Protein AF-A0A538U6M8-F1 (afdb_monomer_lite)

Secondary structure (DSSP, 8-state):
------------------------PPPPBPPSSTTSPPB---TT-SSPPPTT--EEEEEEE-SPPSSTTSPPHHHHHHHHHHHHHHHTT--GGGEEEEEEE-GGGGGGTB-HHHHHHGGG---GGGB-TT----S-HHHHHHHHHHTTPEEEE-

Foldseek 3Di:
DDDDDDDPDPPPDDPPPPPPPPPPWADWDDFPPNQADTDTDDPPPPDADDLPAQAFAEEEQAAADPDPPHQGPSVNVLSRVVNSNVVVVRDPRSYHYHYQDDHNRVSVFFDPVQVVCVVPDHDQVRGDPVDDDDPDSVVVVVVSVVVVHHYDYD

pLDDT: mean 77.15, std 17.68, range [31.62, 98.19]

Structure (mmCIF, N/CA/C/O backbone):
data_AF-A0A538U6M8-F1
#
_entry.id   AF-A0A538U6M8-F1
#
loop_
_atom_site.group_PDB
_atom_site.id
_atom_site.type_symbol
_atom_site.label_atom_id
_atom_site.label_alt_id
_atom_site.label_comp_id
_atom_site.label_asym_id
_atom_site.label_entity_id
_atom_site.label_seq_id
_atom_site.pdbx_PDB_ins_code
_atom_site.Cartn_x
_atom_site.Cartn_y
_atom_site.Cartn_z
_atom_site.occupancy
_atom_site.B_iso_or_equiv
_atom_site.auth_seq_id
_atom_site.auth_comp_id
_atom_site.auth_asym_id
_atom_site.auth_atom_id
_atom_site.pdbx_PDB_model_num
ATOM 1 N N . MET A 1 1 ? -62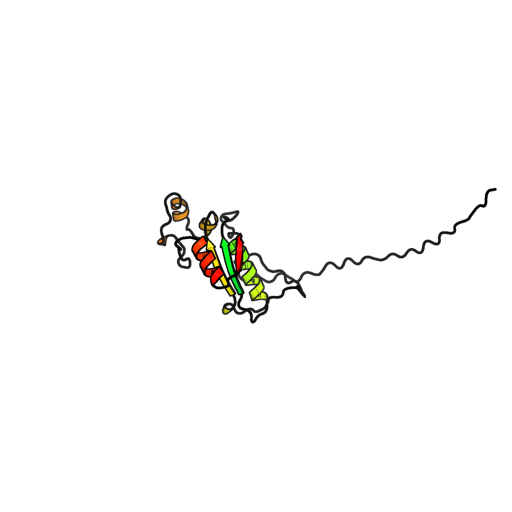.020 58.840 -7.742 1.00 41.28 1 MET A N 1
ATOM 2 C CA . MET A 1 1 ? -61.212 57.707 -7.236 1.00 41.28 1 MET A CA 1
ATOM 3 C C . MET A 1 1 ? -59.757 58.131 -7.142 1.00 41.28 1 MET A C 1
ATOM 5 O O . MET A 1 1 ? -59.204 58.515 -8.163 1.00 41.28 1 MET A O 1
ATOM 9 N N . LYS A 1 2 ? -59.181 58.089 -5.935 1.00 31.62 2 LYS A N 1
ATOM 10 C CA . LYS A 1 2 ? -57.755 57.860 -5.623 1.00 31.62 2 LYS A CA 1
ATOM 11 C C . LYS A 1 2 ? -57.625 57.881 -4.093 1.00 31.62 2 LYS A C 1
ATOM 13 O O . LYS A 1 2 ? -57.613 58.945 -3.487 1.00 31.62 2 LYS A O 1
ATOM 18 N N . LEU A 1 3 ? -57.640 56.693 -3.486 1.00 34.09 3 LEU A N 1
ATOM 19 C CA . LEU A 1 3 ? -57.280 56.483 -2.082 1.00 34.09 3 LEU A CA 1
ATOM 20 C C . LEU A 1 3 ? -55.751 56.560 -1.979 1.00 34.09 3 LEU A C 1
ATOM 22 O O . LEU A 1 3 ? -55.062 55.836 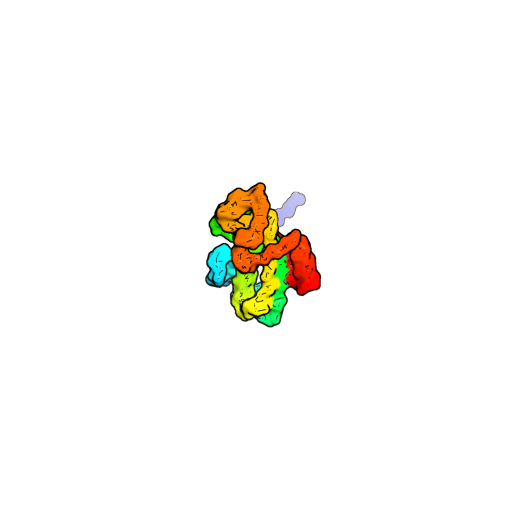-2.696 1.00 34.09 3 LEU A O 1
ATOM 26 N N . ALA A 1 4 ? -55.230 57.415 -1.102 1.00 37.59 4 ALA A N 1
ATOM 27 C CA . ALA A 1 4 ? -53.820 57.414 -0.732 1.00 37.59 4 ALA A CA 1
ATOM 28 C C . ALA A 1 4 ? -53.638 56.498 0.487 1.00 37.59 4 ALA A C 1
ATOM 30 O O . ALA A 1 4 ? -54.115 56.807 1.576 1.00 37.59 4 ALA A O 1
ATOM 31 N N . ILE A 1 5 ? -52.987 55.352 0.288 1.00 42.38 5 ILE A N 1
ATOM 32 C CA . ILE A 1 5 ? -52.570 54.455 1.369 1.00 42.38 5 ILE A CA 1
ATOM 33 C C . ILE A 1 5 ? -51.174 54.902 1.803 1.00 42.38 5 ILE A C 1
ATOM 35 O O . ILE A 1 5 ? -50.216 54.785 1.041 1.00 42.38 5 ILE A O 1
ATOM 39 N N . VAL A 1 6 ? -51.063 55.427 3.021 1.00 38.44 6 VAL A N 1
ATOM 40 C CA . VAL A 1 6 ? -49.775 55.666 3.679 1.00 38.44 6 VAL A CA 1
ATOM 41 C C . VAL A 1 6 ? -49.339 54.345 4.306 1.00 38.44 6 VAL A C 1
ATOM 43 O O . VAL A 1 6 ? -49.890 53.921 5.319 1.00 38.44 6 VAL A O 1
ATOM 46 N N . VAL A 1 7 ? -48.374 53.668 3.684 1.00 40.31 7 VAL A N 1
ATOM 47 C CA . VAL A 1 7 ? -47.717 52.499 4.278 1.00 40.31 7 VAL A CA 1
ATOM 48 C C . VAL A 1 7 ? -46.585 53.004 5.166 1.00 40.31 7 VAL A C 1
ATOM 50 O O . VAL A 1 7 ? -45.549 53.450 4.678 1.00 40.31 7 VAL A O 1
ATOM 53 N N . VAL A 1 8 ? -46.789 52.950 6.481 1.00 41.69 8 VAL A N 1
ATOM 54 C CA . VAL A 1 8 ? -45.706 53.084 7.460 1.00 41.69 8 VAL A CA 1
ATOM 55 C C . VAL A 1 8 ? -45.010 51.727 7.543 1.00 41.69 8 VAL A C 1
ATOM 57 O O . VAL A 1 8 ? -45.485 50.816 8.217 1.00 41.69 8 VAL A O 1
ATOM 60 N N . SER A 1 9 ? -43.902 51.567 6.822 1.00 39.56 9 SER A N 1
ATOM 61 C CA . SER A 1 9 ? -43.048 50.382 6.944 1.00 39.56 9 SER A CA 1
ATOM 62 C C . SER A 1 9 ? -42.140 50.531 8.163 1.00 39.56 9 SER A C 1
ATOM 64 O O . SER A 1 9 ? -41.124 51.222 8.118 1.00 39.56 9 SER A O 1
ATOM 66 N N . LEU A 1 10 ? -42.507 49.870 9.260 1.00 40.22 10 LEU A N 1
ATOM 67 C CA . LEU A 1 10 ? -41.635 49.654 10.410 1.00 40.22 10 LEU A CA 1
ATOM 68 C C . LEU A 1 10 ? -40.571 48.612 10.024 1.00 40.22 10 LEU A C 1
ATOM 70 O O . LEU A 1 10 ? -40.830 47.410 10.037 1.00 40.22 10 LEU A O 1
ATOM 74 N N . VAL A 1 11 ? -39.376 49.068 9.642 1.00 46.47 11 VAL A N 1
ATOM 75 C CA . VAL A 1 11 ? -38.222 48.187 9.406 1.00 46.47 11 VAL A CA 1
ATOM 76 C C . VAL A 1 11 ? -37.664 47.758 10.765 1.00 46.47 11 VAL A C 1
ATOM 78 O O . VAL A 1 11 ? -36.853 48.456 11.368 1.00 46.47 11 VAL A O 1
ATOM 81 N N . LEU A 1 12 ? -38.115 46.606 11.269 1.00 49.84 12 LEU A N 1
ATOM 82 C CA . LEU A 1 12 ? -37.447 45.906 12.367 1.00 49.84 12 LEU A CA 1
ATOM 83 C C . LEU A 1 12 ? -36.141 45.306 11.825 1.00 49.84 12 LEU A C 1
ATOM 85 O O . LEU A 1 12 ? -36.126 44.227 11.231 1.00 49.84 12 LEU A O 1
ATOM 89 N N . GLY A 1 13 ? -35.040 46.033 12.007 1.00 46.03 13 GLY A N 1
ATOM 90 C CA . GLY A 1 13 ? -33.694 45.539 11.737 1.00 46.03 13 GLY A CA 1
ATOM 91 C C . GLY A 1 13 ? -33.354 44.379 12.671 1.00 46.03 13 GLY A C 1
ATOM 92 O O . GLY A 1 13 ? -32.934 44.593 13.803 1.00 46.03 13 GLY A O 1
ATOM 93 N N . SER A 1 14 ? -33.528 43.147 12.199 1.00 52.41 14 SER A N 1
ATOM 94 C CA . SER A 1 14 ? -32.968 41.956 12.837 1.00 52.41 14 SER A CA 1
ATOM 95 C C . SER A 1 14 ? -31.649 41.618 12.147 1.00 52.41 14 SER A C 1
ATOM 97 O O . SER A 1 14 ? -31.599 40.915 11.142 1.00 52.41 14 SER A O 1
ATOM 99 N N . THR A 1 15 ? -30.547 42.152 12.673 1.00 49.84 15 THR A N 1
ATOM 100 C CA . THR A 1 15 ? -29.207 41.694 12.301 1.00 49.84 15 THR A CA 1
ATOM 101 C C . THR A 1 15 ? -28.974 40.326 12.937 1.00 49.84 15 THR A C 1
ATOM 103 O O . THR A 1 15 ? -28.496 40.225 14.067 1.00 49.84 15 THR A O 1
ATOM 106 N N . LEU A 1 16 ? -29.324 39.255 12.226 1.00 55.75 16 LEU A N 1
ATOM 107 C CA . LEU A 1 16 ? -28.787 37.930 12.521 1.00 55.75 16 LEU A CA 1
ATOM 108 C C . LEU A 1 16 ? -27.299 37.969 12.167 1.00 55.75 16 LEU A C 1
ATOM 110 O O . LEU A 1 16 ? -26.917 37.821 11.009 1.00 55.75 16 LEU A O 1
ATOM 114 N N . ALA A 1 17 ? -26.458 38.225 13.166 1.00 50.69 17 ALA A N 1
ATOM 115 C CA . ALA A 1 17 ? -25.027 38.015 13.047 1.00 50.69 17 ALA A CA 1
ATOM 116 C C . ALA A 1 17 ? -24.800 36.520 12.787 1.00 50.69 17 ALA A C 1
ATOM 118 O O . ALA A 1 17 ? -24.887 35.697 13.698 1.00 50.69 17 ALA A O 1
ATOM 119 N N . SER A 1 18 ? -24.558 36.154 11.528 1.00 53.81 18 SER A N 1
ATOM 120 C CA . SER A 1 18 ? -24.072 34.826 11.174 1.00 53.81 18 SER A CA 1
ATOM 121 C C . SER A 1 18 ? -22.667 34.678 11.748 1.00 53.81 18 SER A C 1
ATOM 123 O O . SER A 1 18 ? -21.685 35.102 11.141 1.00 53.81 18 SER A O 1
ATOM 125 N N . THR A 1 19 ? -22.551 34.103 12.942 1.00 51.75 19 THR A N 1
ATOM 126 C CA . THR A 1 19 ? -21.264 33.629 13.441 1.00 51.75 19 THR A CA 1
ATOM 127 C C . THR A 1 19 ? -20.887 32.406 12.616 1.00 51.75 19 THR A C 1
ATOM 129 O O . THR A 1 19 ? -21.310 31.281 12.885 1.00 51.75 19 THR A O 1
ATOM 132 N N . ALA A 1 20 ? -20.105 32.638 11.561 1.00 49.88 20 ALA A N 1
ATOM 133 C CA . ALA A 1 20 ? -19.385 31.579 10.879 1.00 49.88 20 ALA A CA 1
ATOM 134 C C . ALA A 1 20 ? -18.487 30.893 11.918 1.00 49.88 20 ALA A C 1
ATOM 136 O O . ALA A 1 20 ? -17.412 31.384 12.259 1.00 49.88 20 ALA A O 1
ATOM 137 N N . HIS A 1 21 ? -18.957 29.775 12.470 1.00 48.97 21 HIS A N 1
ATOM 138 C CA . HIS A 1 21 ? -18.125 28.881 13.254 1.00 48.97 21 HIS A CA 1
ATOM 139 C C . HIS A 1 21 ? -17.160 28.221 12.274 1.00 48.97 21 HIS A C 1
ATOM 141 O O . HIS A 1 21 ? -17.477 27.204 11.659 1.00 48.97 21 HIS A O 1
ATOM 147 N N . ALA A 1 22 ? -15.985 28.822 12.091 1.00 51.69 22 ALA A N 1
ATOM 148 C CA . ALA A 1 22 ? -14.859 28.096 11.536 1.00 51.69 22 ALA A CA 1
ATOM 149 C C . ALA A 1 22 ? -14.624 26.902 12.466 1.00 51.69 22 ALA A C 1
ATOM 151 O O . ALA A 1 22 ? -14.272 27.085 13.633 1.00 51.69 22 ALA A O 1
ATOM 152 N N . ALA A 1 23 ? -14.897 25.688 11.981 1.00 54.06 23 ALA A N 1
ATOM 153 C CA . ALA A 1 23 ? -14.561 24.477 12.710 1.00 54.06 23 ALA A CA 1
ATOM 154 C C . ALA A 1 23 ? -13.072 24.565 13.062 1.00 54.06 23 ALA A C 1
ATOM 156 O O . ALA A 1 23 ? -12.226 24.641 12.170 1.00 54.06 23 ALA A O 1
ATOM 157 N N . ALA A 1 24 ? -12.753 24.650 14.352 1.00 56.72 24 ALA A N 1
ATOM 158 C CA . ALA A 1 24 ? -11.375 24.669 14.807 1.00 56.72 24 ALA A CA 1
ATOM 159 C C . ALA A 1 24 ? -10.796 23.274 14.554 1.00 56.72 24 ALA A C 1
ATOM 161 O O . ALA A 1 24 ? -11.034 22.340 15.321 1.00 56.72 24 ALA A O 1
ATOM 162 N N . TRP A 1 25 ? -10.104 23.116 13.427 1.00 49.09 25 TRP A N 1
ATOM 163 C CA . TRP A 1 25 ? -9.441 21.869 13.069 1.00 49.09 25 TRP A CA 1
ATOM 164 C C . TRP A 1 25 ? -8.389 21.539 14.127 1.00 49.09 25 TRP A C 1
ATOM 166 O O . TRP A 1 25 ? -7.658 22.417 14.596 1.00 49.09 25 TRP A O 1
ATOM 176 N N . ALA A 1 26 ? -8.326 20.270 14.526 1.00 64.50 26 ALA A N 1
ATOM 177 C CA . ALA A 1 26 ? -7.330 19.826 15.486 1.00 64.50 26 ALA A CA 1
ATOM 178 C C . ALA A 1 26 ? -5.913 20.008 14.912 1.00 64.50 26 ALA A C 1
ATOM 180 O O . ALA A 1 26 ? -5.702 19.957 13.699 1.00 64.50 26 ALA A O 1
ATOM 181 N N . LYS A 1 27 ? -4.925 20.217 15.792 1.00 60.03 27 LYS A N 1
ATOM 182 C CA . LYS A 1 27 ? -3.521 20.336 15.373 1.00 60.03 27 LYS A CA 1
ATOM 183 C C . LYS A 1 27 ? -3.066 19.042 14.669 1.00 60.03 27 LYS A C 1
ATOM 185 O O . LYS A 1 27 ? -3.410 17.964 15.160 1.00 60.03 27 LYS A O 1
ATOM 190 N N . PRO A 1 28 ? -2.291 19.129 13.568 1.00 58.94 28 PRO A N 1
ATOM 191 C CA . PRO A 1 28 ? -1.745 17.955 12.894 1.00 58.94 28 PRO A CA 1
ATOM 192 C C . PRO A 1 28 ? -0.946 17.076 13.858 1.00 58.94 28 PRO A C 1
ATOM 194 O O . PRO A 1 28 ? -0.169 17.583 14.671 1.00 58.94 28 PRO A O 1
ATOM 197 N N . VAL A 1 29 ? -1.130 15.761 13.761 1.00 61.38 29 VAL A N 1
ATOM 198 C CA . VAL A 1 29 ? -0.326 14.796 14.521 1.00 61.38 29 VAL A CA 1
ATOM 199 C C . VAL A 1 29 ? 1.021 14.628 13.816 1.00 61.38 29 VAL A C 1
ATOM 201 O O . VAL A 1 29 ? 1.066 14.511 12.590 1.00 61.38 29 VAL A O 1
ATOM 204 N N . ALA A 1 30 ? 2.117 14.634 14.583 1.00 57.53 30 ALA A N 1
ATOM 205 C CA . ALA A 1 30 ? 3.461 14.438 14.047 1.00 57.53 30 ALA A CA 1
ATOM 206 C C . ALA A 1 30 ? 3.546 13.112 13.273 1.00 57.53 30 ALA A C 1
ATOM 208 O O . ALA A 1 30 ? 3.102 12.069 13.758 1.00 57.53 30 ALA A O 1
ATOM 209 N N . SER A 1 31 ? 4.097 13.168 12.061 1.00 57.78 31 SER A N 1
ATOM 210 C CA . SER A 1 31 ? 4.157 12.006 11.182 1.00 57.78 31 SER A CA 1
ATOM 211 C C . SER A 1 31 ? 5.169 10.984 11.698 1.00 57.78 31 SER A C 1
ATOM 213 O O . SER A 1 31 ? 6.342 11.302 11.878 1.00 57.78 31 SER A O 1
ATOM 215 N N . VAL A 1 32 ? 4.723 9.743 11.905 1.00 62.25 32 VAL A N 1
ATOM 216 C CA . VAL A 1 32 ? 5.611 8.608 12.220 1.00 62.25 32 VAL A CA 1
ATOM 217 C C . VAL A 1 32 ? 6.413 8.184 10.979 1.00 62.25 32 VAL A C 1
ATOM 219 O O . VAL A 1 32 ? 7.467 7.570 11.104 1.00 62.25 32 VAL A O 1
ATOM 222 N N . ILE A 1 33 ? 5.936 8.546 9.782 1.00 67.19 33 ILE A N 1
ATOM 223 C CA . ILE A 1 33 ? 6.596 8.307 8.495 1.00 67.19 33 ILE A CA 1
ATOM 224 C C . ILE A 1 33 ? 6.860 9.685 7.871 1.00 67.19 33 ILE A C 1
ATOM 226 O O . ILE A 1 33 ? 5.968 10.220 7.212 1.00 67.19 33 ILE A O 1
ATOM 230 N N . PRO A 1 34 ? 8.035 10.302 8.095 1.00 67.94 34 PRO A N 1
ATOM 231 C CA . PRO A 1 34 ? 8.286 11.709 7.764 1.00 67.94 34 PRO A CA 1
ATOM 232 C C . PRO A 1 34 ? 7.944 12.105 6.322 1.00 67.94 34 PRO A C 1
ATOM 234 O O . PRO A 1 34 ? 7.527 13.232 6.079 1.00 67.94 34 PRO A O 1
ATOM 237 N N . GLN A 1 35 ? 8.102 11.175 5.381 1.00 75.00 35 GLN A N 1
ATOM 238 C CA . GLN A 1 35 ? 7.862 11.375 3.953 1.00 75.00 35 GLN A CA 1
ATOM 239 C C . GLN A 1 35 ? 6.389 11.211 3.543 1.00 75.00 35 GLN A C 1
ATOM 241 O O . GLN A 1 35 ? 6.018 11.604 2.440 1.00 75.00 35 GLN A O 1
ATOM 246 N N . ALA A 1 36 ? 5.550 10.615 4.395 1.00 77.31 36 ALA A N 1
ATOM 247 C CA . ALA A 1 36 ? 4.126 10.455 4.132 1.00 77.31 36 ALA A CA 1
ATOM 248 C C . ALA A 1 36 ? 3.334 11.663 4.641 1.00 77.31 36 ALA A C 1
ATOM 250 O O . ALA A 1 36 ? 3.681 12.291 5.646 1.00 77.31 36 ALA A O 1
ATOM 251 N N . GLN A 1 37 ? 2.227 11.957 3.962 1.00 73.62 37 GLN A N 1
ATOM 252 C CA . GLN A 1 37 ? 1.294 12.992 4.388 1.00 73.62 37 GLN A CA 1
ATOM 253 C C . GLN A 1 37 ? 0.788 12.724 5.811 1.00 73.62 37 GLN A C 1
ATOM 255 O O . GLN A 1 37 ? 0.393 11.611 6.164 1.00 73.62 37 GLN A O 1
ATOM 260 N N . GLY A 1 38 ? 0.810 13.780 6.626 1.00 71.38 38 GLY A N 1
ATOM 261 C CA . GLY A 1 38 ? 0.320 13.742 7.997 1.00 71.38 38 GLY A CA 1
ATOM 262 C C . GLY A 1 38 ? -1.202 13.619 8.083 1.00 71.38 38 GLY A C 1
ATOM 263 O O . GLY A 1 38 ? -1.929 13.710 7.095 1.00 71.38 38 GLY A O 1
ATOM 264 N N . TYR A 1 39 ? -1.687 13.455 9.308 1.00 73.38 39 TYR A N 1
ATOM 265 C CA . TYR A 1 39 ? -3.106 13.324 9.617 1.00 73.38 39 TYR A CA 1
ATOM 266 C C . TYR A 1 39 ? -3.612 14.546 10.389 1.00 73.38 39 TYR A C 1
ATOM 268 O O . TYR A 1 39 ? -2.990 14.977 11.366 1.00 73.38 39 TYR A O 1
ATOM 276 N N . ILE A 1 40 ? -4.767 15.074 9.975 1.00 76.75 40 ILE A N 1
ATOM 277 C CA . ILE A 1 40 ? -5.519 16.077 10.734 1.00 76.75 40 ILE A CA 1
ATOM 278 C C . ILE A 1 40 ? -6.712 15.372 11.394 1.00 76.75 40 ILE A C 1
ATOM 280 O O . ILE A 1 40 ? -7.577 14.861 10.679 1.00 76.75 40 ILE A O 1
AT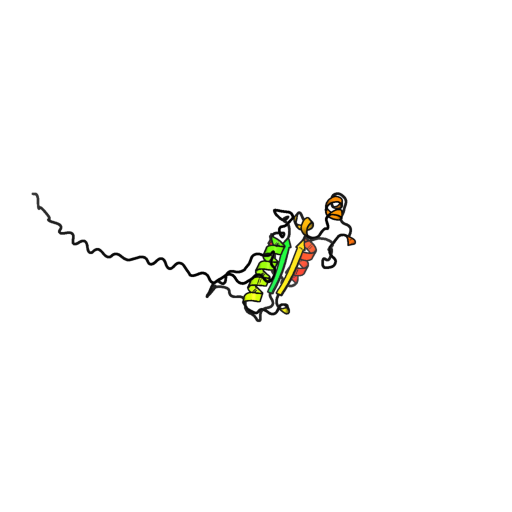OM 284 N N . PRO A 1 41 ? -6.794 15.344 12.737 1.00 77.38 41 PRO A N 1
ATOM 285 C CA . PRO A 1 41 ? -7.924 14.740 13.423 1.00 77.38 41 PRO A CA 1
ATOM 286 C C . PRO A 1 41 ? -9.221 15.486 13.120 1.00 77.38 41 PRO A C 1
ATOM 288 O O . PRO A 1 41 ? -9.296 16.706 13.278 1.00 77.38 41 PRO A O 1
ATOM 291 N N . VAL A 1 42 ? -10.259 14.734 12.757 1.00 81.69 42 VAL A N 1
ATOM 292 C CA . VAL A 1 42 ? -11.627 15.248 12.643 1.00 81.69 42 VAL A CA 1
ATOM 293 C C . VAL A 1 42 ? -12.430 14.731 13.838 1.00 81.69 42 VAL A C 1
ATOM 295 O O . VAL A 1 42 ? -12.737 13.535 13.894 1.00 81.69 42 VAL A O 1
ATOM 298 N N . PRO A 1 43 ? -12.753 15.590 14.822 1.00 79.12 43 PRO A N 1
ATOM 299 C CA . PRO A 1 43 ? -13.601 15.198 15.940 1.00 79.12 43 PRO A CA 1
ATOM 300 C C . PRO A 1 43 ? -14.959 14.696 15.441 1.00 79.12 43 PRO A C 1
ATOM 302 O O . PRO A 1 43 ? -15.547 15.296 14.544 1.00 79.12 43 PRO A O 1
ATOM 305 N N . ASN A 1 44 ? -15.469 13.616 16.040 1.00 82.56 44 ASN A N 1
ATOM 306 C CA . ASN A 1 44 ? -16.775 13.030 15.712 1.00 82.56 44 ASN A CA 1
ATOM 307 C C . ASN A 1 44 ? -16.940 12.636 14.231 1.00 82.56 44 ASN A C 1
ATOM 309 O O . ASN A 1 44 ? -18.037 12.737 13.680 1.00 82.56 44 ASN A O 1
ATOM 313 N N . ALA A 1 45 ? -15.862 12.191 13.576 1.00 86.19 45 ALA A N 1
ATOM 314 C CA . ALA A 1 45 ? -15.950 11.660 12.220 1.00 86.19 45 ALA A CA 1
ATOM 315 C C . ALA A 1 45 ? -16.988 10.524 12.144 1.00 86.19 45 ALA A C 1
ATOM 317 O O . ALA A 1 45 ? -17.011 9.635 12.996 1.00 86.19 45 ALA A O 1
ATOM 318 N N . ALA A 1 46 ? -17.816 10.523 11.093 1.00 88.69 46 ALA A N 1
ATOM 319 C CA . ALA A 1 46 ? -18.849 9.500 10.887 1.00 88.69 46 ALA A CA 1
ATOM 320 C C . ALA A 1 46 ? -18.271 8.074 10.816 1.00 88.69 46 ALA A C 1
ATOM 322 O O . ALA A 1 46 ? -18.945 7.101 11.152 1.00 88.69 46 ALA A O 1
ATOM 323 N N . VAL A 1 47 ? -17.008 7.959 10.400 1.00 85.62 47 VAL A N 1
ATOM 324 C CA . VAL A 1 47 ? -16.242 6.717 10.394 1.00 85.62 47 VAL A CA 1
ATOM 325 C C . VAL A 1 47 ? -14.971 6.945 11.198 1.00 85.62 47 VAL A C 1
ATOM 327 O O . VAL A 1 47 ? -14.031 7.581 10.728 1.00 85.62 47 VAL A O 1
ATOM 330 N N . MET A 1 48 ? -14.943 6.418 12.419 1.00 84.19 48 MET A N 1
ATOM 331 C CA . MET A 1 48 ? -13.729 6.365 13.230 1.00 84.19 48 MET A CA 1
ATOM 332 C C . MET A 1 48 ? -13.103 4.971 13.144 1.00 84.19 48 MET A C 1
ATOM 334 O O . MET A 1 48 ? -13.836 3.973 13.172 1.00 84.19 48 MET A O 1
ATOM 338 N N . PRO A 1 49 ? -11.764 4.858 13.069 1.00 83.00 49 PRO A N 1
ATOM 339 C CA . PRO A 1 49 ? -11.131 3.561 13.156 1.00 83.00 49 PRO A CA 1
ATOM 340 C C . PRO A 1 49 ? -11.3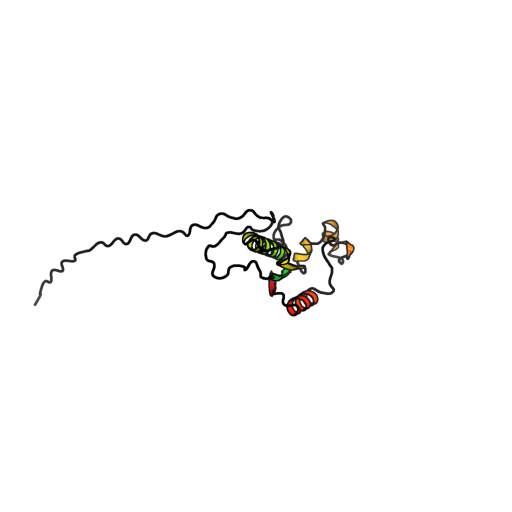44 2.962 14.549 1.00 83.00 49 PRO A C 1
ATOM 342 O O . PRO A 1 49 ? -11.274 3.643 15.570 1.00 83.00 49 PRO A O 1
ATOM 345 N N . LYS A 1 50 ? -11.617 1.662 14.591 1.00 84.88 50 LYS A N 1
ATOM 346 C CA . LYS A 1 50 ? -11.831 0.900 15.815 1.00 84.88 50 LYS A CA 1
ATOM 347 C C . LYS A 1 50 ? -10.513 0.235 16.197 1.00 84.88 50 LYS A C 1
ATOM 349 O O . LYS A 1 50 ? -10.011 -0.595 15.444 1.00 84.88 50 LYS A O 1
ATOM 354 N N . GLY A 1 51 ? -9.979 0.543 17.380 1.00 79.12 51 GLY A N 1
ATOM 355 C CA . GLY A 1 51 ? -8.667 0.048 17.832 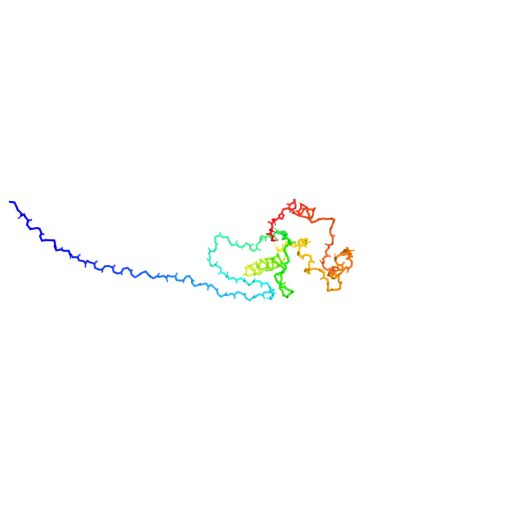1.00 79.12 51 GLY A CA 1
ATOM 356 C C . GLY A 1 51 ? -8.526 -1.486 17.897 1.00 79.12 51 GLY A C 1
ATOM 357 O O . GLY A 1 51 ? -7.418 -2.019 17.881 1.00 79.12 51 GLY A O 1
ATOM 358 N N . THR A 1 52 ? -9.642 -2.214 17.934 1.00 82.50 52 THR A N 1
ATOM 359 C CA . THR A 1 52 ? -9.684 -3.685 17.960 1.00 82.50 52 THR A CA 1
ATOM 360 C C . THR A 1 52 ? -9.784 -4.333 16.578 1.00 82.50 52 THR A C 1
ATOM 362 O O . THR A 1 52 ? -9.612 -5.545 16.469 1.00 82.50 52 THR A O 1
ATOM 365 N N . HIS A 1 53 ? -10.066 -3.567 15.519 1.00 89.44 53 HIS A N 1
ATOM 366 C CA . HIS A 1 53 ? -10.224 -4.116 14.175 1.00 89.44 53 HIS A CA 1
ATOM 367 C C . HIS A 1 53 ? -8.877 -4.398 13.515 1.00 89.44 53 HIS A C 1
ATOM 369 O O . HIS A 1 53 ? -7.943 -3.612 13.634 1.00 89.44 53 HIS A O 1
ATOM 375 N N . VAL A 1 54 ? -8.812 -5.489 12.750 1.00 94.69 54 VAL A N 1
ATOM 376 C CA . VAL A 1 54 ? -7.703 -5.750 11.829 1.00 94.69 54 VAL A CA 1
ATOM 377 C C . VAL A 1 54 ? -8.035 -5.115 10.480 1.00 94.69 54 VAL A C 1
ATOM 379 O O . VAL A 1 54 ? -8.978 -5.529 9.809 1.00 94.69 54 VAL A O 1
ATOM 382 N N . TYR A 1 55 ? -7.249 -4.123 10.081 1.00 95.12 55 TYR A N 1
ATOM 383 C CA . TYR A 1 55 ? -7.359 -3.419 8.811 1.00 95.12 55 TYR A CA 1
ATOM 384 C C . TYR A 1 55 ? -6.493 -4.108 7.759 1.00 95.12 55 TYR A C 1
ATOM 386 O O . TYR A 1 55 ? -5.271 -4.168 7.899 1.00 95.12 55 TYR A O 1
ATOM 394 N N . ARG A 1 56 ? -7.127 -4.630 6.705 1.00 97.19 56 ARG A N 1
ATOM 395 C CA . ARG A 1 56 ? -6.473 -5.321 5.586 1.00 97.19 56 ARG A CA 1
ATOM 396 C C . ARG A 1 56 ? -6.668 -4.516 4.313 1.00 97.19 56 ARG A C 1
ATOM 398 O O . ARG A 1 56 ? -7.804 -4.326 3.882 1.00 97.19 56 ARG A O 1
ATOM 405 N N . ALA A 1 57 ? -5.577 -4.053 3.719 1.00 97.06 57 ALA A N 1
ATOM 406 C CA . ALA A 1 57 ? -5.634 -3.284 2.484 1.00 97.06 57 ALA A CA 1
ATOM 407 C C . ALA A 1 57 ? -4.483 -3.660 1.556 1.00 97.06 57 ALA A C 1
ATOM 409 O O . ALA A 1 57 ? -3.354 -3.873 2.006 1.00 97.06 57 ALA A O 1
ATOM 410 N N . ILE A 1 58 ? -4.779 -3.731 0.264 1.00 97.31 58 ILE A N 1
ATOM 411 C CA . ILE A 1 58 ? -3.771 -3.792 -0.786 1.00 97.31 58 ILE A CA 1
ATOM 412 C C . ILE A 1 58 ? -3.758 -2.469 -1.543 1.00 97.31 58 ILE A C 1
ATOM 414 O O . ILE A 1 58 ? -4.798 -1.985 -1.979 1.00 97.31 58 ILE A O 1
ATOM 418 N N . TYR A 1 59 ? -2.575 -1.887 -1.684 1.00 97.19 59 TYR A N 1
ATOM 419 C CA . TYR A 1 59 ? -2.325 -0.655 -2.415 1.00 97.19 59 TYR A CA 1
ATOM 420 C C . TYR A 1 59 ? -1.728 -1.036 -3.766 1.00 97.19 59 TYR A C 1
ATOM 422 O O . TYR A 1 59 ? -0.576 -1.461 -3.858 1.00 97.19 59 TYR A O 1
ATOM 430 N N . ASN A 1 60 ? -2.542 -0.938 -4.808 1.00 97.25 60 ASN A N 1
ATOM 431 C CA . ASN A 1 60 ? -2.133 -1.163 -6.183 1.00 97.25 60 ASN A CA 1
ATOM 432 C C . ASN A 1 60 ? -1.397 0.083 -6.686 1.00 97.25 60 ASN A C 1
ATOM 434 O O . ASN A 1 60 ? -2.031 1.105 -6.940 1.00 97.25 60 ASN A O 1
ATOM 438 N N . ALA A 1 61 ? -0.071 0.001 -6.769 1.00 96.06 61 ALA A N 1
ATOM 439 C CA . ALA A 1 61 ? 0.791 1.107 -7.146 1.00 96.06 61 ALA A CA 1
ATOM 440 C C . ALA A 1 61 ? 1.096 1.029 -8.642 1.00 96.06 61 ALA A C 1
ATOM 442 O O . ALA A 1 61 ? 1.845 0.150 -9.072 1.00 96.06 61 ALA A O 1
ATOM 443 N N . THR A 1 62 ? 0.511 1.942 -9.422 1.00 95.19 62 THR A N 1
ATOM 444 C CA . THR A 1 62 ? 0.697 1.982 -10.883 1.00 95.19 62 THR A CA 1
ATOM 445 C C . THR A 1 62 ? 1.439 3.226 -11.363 1.00 95.19 62 THR A C 1
ATOM 447 O O . THR A 1 62 ? 2.125 3.187 -12.388 1.00 95.19 62 THR A O 1
ATOM 450 N N . LEU A 1 63 ? 1.338 4.313 -10.597 1.00 94.19 63 LEU A N 1
ATOM 451 C CA . LEU A 1 63 ? 1.914 5.612 -10.921 1.00 94.19 63 LEU A CA 1
ATOM 452 C C . LEU A 1 63 ? 3.316 5.792 -10.335 1.00 94.19 63 LEU A C 1
ATOM 454 O O . LEU A 1 63 ? 3.579 5.441 -9.182 1.00 94.19 63 LEU A O 1
ATOM 458 N N . SER A 1 64 ? 4.194 6.403 -11.129 1.00 91.25 64 SER A N 1
ATOM 459 C CA . SER A 1 64 ? 5.475 6.932 -10.660 1.00 91.25 64 SER A CA 1
ATOM 460 C C . SER A 1 64 ? 5.259 8.085 -9.676 1.00 91.25 64 SER A C 1
ATOM 462 O O . SER A 1 64 ? 4.186 8.694 -9.620 1.00 91.25 64 SER A O 1
ATOM 464 N N . ALA A 1 65 ? 6.299 8.406 -8.912 1.00 89.31 65 ALA A N 1
ATOM 465 C CA . ALA A 1 65 ? 6.350 9.670 -8.198 1.00 89.31 65 ALA A CA 1
ATOM 466 C C . ALA A 1 65 ? 6.403 10.827 -9.210 1.00 89.31 65 ALA A C 1
ATOM 468 O O . ALA A 1 65 ? 6.935 10.684 -10.312 1.00 89.31 65 ALA A O 1
ATOM 469 N N . ASP A 1 66 ? 5.858 11.980 -8.838 1.00 87.88 66 ASP A N 1
ATOM 470 C CA . ASP A 1 66 ? 5.947 13.205 -9.635 1.00 87.88 66 ASP A CA 1
ATOM 471 C C . ASP A 1 66 ? 7.371 13.786 -9.646 1.00 87.88 66 ASP A C 1
ATOM 473 O O . ASP A 1 66 ? 7.716 14.549 -10.551 1.00 87.88 66 ASP A O 1
ATOM 477 N N . ARG A 1 67 ? 8.204 13.415 -8.662 1.00 84.06 67 ARG A N 1
ATOM 478 C CA . ARG A 1 67 ? 9.628 13.765 -8.568 1.00 84.06 67 ARG A CA 1
ATOM 479 C C . ARG A 1 67 ? 10.460 12.620 -7.978 1.00 84.06 67 ARG A C 1
ATOM 481 O O . ARG A 1 67 ? 9.915 11.833 -7.209 1.00 84.06 67 ARG A O 1
ATOM 488 N N . PRO A 1 68 ? 11.773 12.542 -8.276 1.00 78.50 68 PRO A N 1
ATOM 489 C CA . PRO A 1 68 ? 12.639 11.463 -7.786 1.00 78.50 68 PRO A CA 1
ATOM 490 C C . PRO A 1 68 ? 12.748 11.364 -6.257 1.00 78.50 68 PRO A C 1
ATOM 492 O O . PRO A 1 68 ? 12.982 10.288 -5.723 1.00 78.50 68 PRO A O 1
ATOM 495 N N . ASP A 1 69 ? 12.592 12.481 -5.551 1.00 80.81 69 ASP A N 1
ATOM 496 C CA . ASP A 1 69 ? 12.677 12.585 -4.093 1.00 80.81 69 ASP A CA 1
ATOM 497 C C . ASP A 1 69 ? 11.322 12.413 -3.384 1.00 80.81 69 ASP A C 1
ATOM 499 O O . ASP A 1 69 ? 11.249 12.427 -2.154 1.00 80.81 69 ASP A O 1
ATOM 503 N N . HIS A 1 70 ? 10.238 12.238 -4.142 1.00 85.00 70 HIS A N 1
ATOM 504 C CA . HIS A 1 70 ? 8.899 12.038 -3.606 1.00 85.00 70 HIS A CA 1
ATOM 505 C C . HIS A 1 70 ? 8.542 10.548 -3.505 1.00 85.00 70 HIS A C 1
ATOM 507 O O . HIS A 1 70 ? 8.987 9.708 -4.285 1.00 85.00 70 HIS A O 1
ATOM 513 N N . LEU A 1 71 ? 7.661 10.215 -2.558 1.00 87.94 71 LEU A N 1
ATOM 514 C CA . LEU A 1 71 ? 7.045 8.890 -2.515 1.00 87.94 71 LEU A CA 1
ATOM 515 C C . LEU A 1 71 ? 6.113 8.694 -3.717 1.00 87.94 71 LEU A C 1
ATOM 517 O O . LEU A 1 71 ? 5.362 9.600 -4.082 1.00 87.94 71 LEU A O 1
ATOM 521 N N . VAL A 1 72 ? 6.056 7.470 -4.250 1.00 91.94 72 VAL A N 1
ATOM 522 C CA . VAL A 1 72 ? 4.963 7.096 -5.161 1.00 91.94 72 VAL A CA 1
ATOM 523 C C . VAL A 1 72 ? 3.605 7.247 -4.457 1.00 91.94 72 VAL A C 1
ATOM 525 O O . VAL A 1 72 ? 3.512 6.984 -3.248 1.00 91.94 72 VAL A O 1
ATOM 528 N N . PRO A 1 73 ? 2.527 7.602 -5.185 1.00 93.94 73 PRO A N 1
ATOM 529 C CA . PRO A 1 73 ? 1.221 7.892 -4.587 1.00 93.94 73 PRO A CA 1
ATOM 530 C C . PRO A 1 73 ? 0.698 6.796 -3.650 1.00 93.94 73 PRO A C 1
ATOM 532 O O . PRO A 1 73 ? 0.236 7.084 -2.545 1.00 93.94 73 PRO A O 1
ATOM 535 N N . ALA A 1 74 ? 0.841 5.529 -4.045 1.00 94.00 74 ALA A N 1
ATOM 536 C CA . ALA A 1 74 ? 0.402 4.388 -3.246 1.00 94.00 74 ALA A CA 1
ATOM 537 C C . ALA A 1 74 ? 1.131 4.274 -1.896 1.00 94.00 74 ALA A C 1
ATOM 539 O O . ALA A 1 74 ? 0.505 3.957 -0.885 1.00 94.00 74 ALA A O 1
ATOM 540 N N . LEU A 1 75 ? 2.439 4.554 -1.862 1.00 91.88 75 LEU A N 1
ATOM 541 C CA . LEU A 1 75 ? 3.238 4.465 -0.639 1.00 91.88 75 LEU A CA 1
ATOM 542 C C . LEU A 1 75 ? 2.942 5.638 0.299 1.00 91.88 75 LEU A C 1
ATOM 544 O O . LEU A 1 75 ? 2.811 5.440 1.506 1.00 91.88 75 LEU A O 1
ATOM 548 N N . ASN A 1 76 ? 2.745 6.835 -0.261 1.00 91.38 76 ASN A N 1
ATOM 549 C CA . ASN A 1 76 ? 2.268 7.985 0.499 1.00 91.38 76 ASN A CA 1
ATOM 550 C C . ASN A 1 76 ? 0.906 7.693 1.160 1.00 91.38 76 ASN A C 1
ATOM 552 O O . ASN A 1 76 ? 0.728 7.943 2.350 1.00 91.38 76 ASN A O 1
ATOM 556 N N . MET A 1 77 ? -0.034 7.099 0.420 1.00 92.06 77 MET A N 1
ATOM 557 C CA . MET A 1 77 ? -1.368 6.771 0.938 1.00 92.06 77 MET A CA 1
ATOM 558 C C . MET A 1 77 ? -1.347 5.651 1.979 1.00 92.06 77 MET A C 1
ATOM 560 O O . MET A 1 77 ? -2.008 5.765 3.012 1.00 92.06 77 MET A O 1
ATOM 564 N N . ALA A 1 78 ? -0.546 4.605 1.765 1.00 92.56 78 ALA A N 1
ATOM 565 C CA . ALA A 1 78 ? -0.341 3.561 2.766 1.00 92.56 78 ALA A CA 1
ATOM 566 C C . ALA A 1 78 ? 0.256 4.133 4.061 1.00 92.56 78 ALA A C 1
ATOM 568 O O . ALA A 1 78 ? -0.212 3.808 5.155 1.00 92.56 78 ALA A O 1
ATOM 569 N N . GLY A 1 79 ? 1.244 5.026 3.943 1.00 90.06 79 GLY A N 1
ATOM 570 C CA . GLY A 1 79 ? 1.850 5.715 5.078 1.00 90.06 79 GLY A CA 1
ATOM 571 C C . GLY A 1 79 ? 0.858 6.607 5.827 1.00 90.06 79 GLY A C 1
ATOM 572 O O . GLY A 1 79 ? 0.728 6.489 7.045 1.00 90.06 79 GLY A O 1
ATOM 573 N N . ALA A 1 80 ? 0.091 7.431 5.109 1.00 88.62 80 ALA A N 1
ATOM 574 C CA . ALA A 1 80 ? -0.946 8.283 5.690 1.00 88.62 80 ALA A CA 1
ATOM 575 C C . ALA A 1 80 ? -2.003 7.464 6.453 1.00 88.62 80 ALA A C 1
ATOM 577 O O . ALA A 1 80 ? -2.364 7.801 7.582 1.00 88.62 80 ALA A O 1
ATOM 578 N N . ALA A 1 81 ? -2.447 6.336 5.891 1.00 89.94 81 ALA A N 1
ATOM 579 C CA . ALA A 1 81 ? -3.371 5.431 6.567 1.00 89.94 81 ALA A CA 1
ATOM 580 C C . ALA A 1 81 ? -2.768 4.820 7.845 1.00 89.94 81 ALA A C 1
ATOM 582 O O . ALA A 1 81 ? -3.451 4.745 8.866 1.00 89.94 81 ALA A O 1
ATOM 583 N N . LEU A 1 82 ? -1.488 4.431 7.837 1.00 89.06 82 LEU A N 1
ATOM 584 C CA . LEU A 1 82 ? -0.809 3.963 9.051 1.00 89.06 82 LEU A CA 1
ATOM 585 C C . LEU A 1 82 ? -0.744 5.053 10.127 1.00 89.06 82 LEU A C 1
ATOM 587 O O . LEU A 1 82 ? -0.971 4.753 11.297 1.00 89.06 82 LEU A O 1
ATOM 591 N N . ILE A 1 83 ? -0.495 6.309 9.746 1.00 86.69 83 ILE A N 1
ATOM 592 C CA . ILE A 1 83 ? -0.471 7.450 10.674 1.00 86.69 83 ILE A CA 1
ATOM 593 C C . ILE A 1 83 ? -1.854 7.674 11.300 1.00 86.69 83 ILE A C 1
ATOM 595 O O . ILE A 1 83 ? -1.948 7.849 12.515 1.00 86.69 83 ILE A O 1
ATOM 599 N N . VAL A 1 84 ? -2.934 7.607 10.511 1.00 87.00 84 VAL A N 1
ATOM 600 C CA . VAL A 1 84 ? -4.322 7.698 11.012 1.00 87.00 84 VAL A CA 1
ATOM 601 C C . VAL A 1 84 ? -4.598 6.604 12.046 1.00 87.00 84 VAL A C 1
ATOM 603 O O . VAL A 1 84 ? -5.113 6.878 13.131 1.00 87.00 84 VAL A O 1
ATOM 606 N N . LEU A 1 85 ? -4.244 5.357 11.721 1.00 88.25 85 LEU A N 1
ATOM 607 C CA . LEU A 1 85 ? -4.467 4.206 12.596 1.00 88.25 85 LEU A CA 1
ATOM 608 C C . LEU A 1 85 ? -3.628 4.298 13.880 1.00 88.25 85 LEU A C 1
ATOM 610 O O . LEU A 1 85 ? -4.135 4.027 14.970 1.00 88.25 85 LEU A O 1
ATOM 614 N N . ALA A 1 86 ? -2.375 4.740 13.779 1.00 85.12 86 ALA A N 1
ATOM 615 C CA . ALA A 1 86 ? -1.521 4.995 14.935 1.00 85.12 86 ALA A CA 1
ATOM 616 C C . ALA A 1 86 ? -2.084 6.115 15.827 1.00 85.12 86 ALA A C 1
ATOM 618 O O . ALA A 1 86 ? -2.059 5.992 17.050 1.00 85.12 86 ALA A O 1
ATOM 619 N N . GLY A 1 87 ? -2.659 7.166 15.231 1.00 80.75 87 GLY A N 1
ATOM 620 C CA . GLY A 1 87 ? -3.272 8.289 15.946 1.00 80.75 87 GLY A CA 1
ATOM 621 C C . GLY A 1 87 ? -4.451 7.900 16.845 1.00 80.75 87 GLY A C 1
ATOM 622 O O . GLY A 1 87 ? -4.736 8.607 17.809 1.00 80.75 87 GLY A O 1
ATOM 623 N N . VAL A 1 88 ? -5.105 6.763 16.580 1.00 81.12 88 VAL A N 1
ATOM 624 C CA . VAL A 1 88 ? -6.161 6.200 17.443 1.00 81.12 88 VAL A CA 1
ATOM 625 C C . VAL A 1 88 ? -5.674 5.043 18.326 1.00 81.12 88 VAL A C 1
ATOM 627 O O . VAL A 1 88 ? -6.482 4.333 18.921 1.00 81.12 88 VAL A O 1
ATOM 630 N N . GLY A 1 89 ? -4.357 4.832 18.409 1.00 83.44 89 GLY A N 1
ATOM 631 C CA . GLY A 1 89 ? -3.746 3.800 19.247 1.00 83.44 89 GLY A CA 1
ATOM 632 C C . GLY A 1 89 ? -3.873 2.377 18.698 1.00 83.44 89 GLY A C 1
ATOM 633 O O . GLY A 1 89 ? -3.817 1.422 19.474 1.00 83.44 89 GLY A O 1
ATOM 634 N N . LEU A 1 90 ? -4.059 2.200 17.383 1.00 87.69 90 LEU A N 1
ATOM 635 C CA . LEU A 1 90 ? -4.098 0.866 16.787 1.00 87.69 90 LEU A CA 1
ATOM 636 C C . LEU A 1 90 ? -2.756 0.148 17.004 1.00 87.69 90 LEU A C 1
ATOM 638 O O . LEU A 1 90 ? -1.690 0.684 16.703 1.00 87.69 90 LEU A O 1
ATOM 642 N N . SER A 1 91 ? -2.804 -1.107 17.456 1.00 87.00 91 SER A N 1
ATOM 643 C CA . SER A 1 91 ? -1.609 -1.953 17.461 1.00 87.00 91 SER A CA 1
ATOM 644 C C . SER A 1 91 ? -1.067 -2.114 16.033 1.00 87.00 91 SER A C 1
ATOM 646 O O . SER A 1 91 ? -1.848 -2.438 15.135 1.00 87.00 91 SER A O 1
ATOM 648 N N . PRO A 1 92 ? 0.257 -2.028 15.799 1.00 82.25 92 PRO A N 1
ATOM 649 C CA . PRO A 1 92 ? 0.847 -2.313 14.488 1.00 82.25 92 PRO A CA 1
ATOM 650 C C . PRO A 1 92 ? 0.485 -3.705 13.949 1.00 82.25 92 PRO A C 1
ATOM 652 O O . PRO A 1 92 ? 0.414 -3.921 12.744 1.00 82.25 92 PRO A O 1
ATOM 655 N N . ARG A 1 93 ? 0.181 -4.664 14.839 1.00 88.31 93 ARG A N 1
ATOM 656 C CA . ARG A 1 93 ? -0.278 -6.010 14.458 1.00 88.31 93 ARG A CA 1
ATOM 657 C C . ARG A 1 93 ? -1.670 -6.020 13.821 1.00 88.31 93 ARG A C 1
ATOM 659 O O . ARG A 1 93 ? -2.040 -7.013 13.205 1.00 88.31 93 ARG A O 1
ATOM 666 N N . ASN A 1 94 ? -2.430 -4.944 13.949 1.00 93.25 94 ASN A N 1
ATOM 667 C CA . ASN A 1 94 ? -3.765 -4.832 13.384 1.00 93.25 94 ASN A CA 1
ATOM 668 C C . ASN A 1 94 ? -3.778 -4.068 12.051 1.00 93.25 94 ASN A C 1
ATOM 670 O O . ASN A 1 94 ? -4.827 -4.005 11.421 1.00 93.25 94 ASN A O 1
ATOM 674 N N . ALA A 1 95 ? -2.641 -3.544 11.581 1.00 93.19 95 ALA A N 1
ATOM 675 C CA . ALA A 1 95 ? -2.497 -2.996 10.234 1.00 93.19 95 ALA A CA 1
ATOM 676 C C . ALA A 1 95 ? -1.799 -4.022 9.327 1.00 93.19 95 ALA A C 1
ATOM 678 O O . ALA A 1 95 ? -0.642 -4.386 9.532 1.00 93.19 95 ALA A O 1
ATOM 679 N N . ARG A 1 96 ? -2.523 -4.538 8.332 1.00 94.88 96 ARG A N 1
ATOM 680 C CA . ARG A 1 96 ? -2.050 -5.542 7.371 1.00 94.88 96 ARG A CA 1
ATOM 681 C C . ARG A 1 96 ? -2.103 -4.943 5.976 1.00 94.88 96 ARG A C 1
ATOM 683 O O . ARG A 1 96 ? -3.082 -5.127 5.256 1.00 94.88 96 ARG A O 1
ATOM 690 N N . PHE A 1 97 ? -1.073 -4.183 5.626 1.00 94.88 97 PHE A N 1
ATOM 691 C CA . PHE A 1 97 ? -0.983 -3.522 4.329 1.00 94.88 97 PHE A CA 1
ATOM 692 C C . PHE A 1 97 ? -0.012 -4.252 3.412 1.00 94.88 97 PHE A C 1
ATOM 694 O O . PHE A 1 97 ? 1.029 -4.735 3.849 1.00 94.88 97 PHE A O 1
ATOM 701 N N . VAL A 1 98 ? -0.379 -4.329 2.139 1.00 95.25 98 VAL A N 1
ATOM 702 C CA . VAL A 1 98 ? 0.459 -4.851 1.058 1.00 95.25 98 VAL A CA 1
ATOM 703 C C . VAL A 1 98 ? 0.504 -3.782 -0.017 1.00 95.25 98 VAL A C 1
ATOM 705 O O . VAL A 1 98 ? -0.535 -3.229 -0.361 1.00 95.25 98 VAL A O 1
ATOM 708 N N . VAL A 1 99 ? 1.681 -3.491 -0.555 1.00 94.88 99 VAL A N 1
ATOM 709 C CA . VAL A 1 99 ? 1.831 -2.594 -1.705 1.00 94.88 99 VAL A CA 1
ATOM 710 C C . VAL A 1 99 ? 2.306 -3.432 -2.884 1.00 94.88 99 VAL A C 1
ATOM 712 O O . VAL A 1 99 ? 3.267 -4.187 -2.756 1.00 94.88 99 VAL A O 1
ATOM 715 N N . VAL A 1 100 ? 1.612 -3.337 -4.017 1.00 95.12 100 VAL A N 1
ATOM 716 C CA . VAL A 1 100 ? 1.951 -4.067 -5.243 1.00 95.12 100 VAL A CA 1
ATOM 717 C C . VAL A 1 100 ? 2.447 -3.064 -6.271 1.00 95.12 100 VAL A C 1
ATOM 719 O O . VAL A 1 100 ? 1.653 -2.302 -6.816 1.00 95.12 100 VAL A O 1
ATOM 722 N N . PHE A 1 101 ? 3.755 -3.066 -6.520 1.00 92.50 101 PHE A N 1
ATOM 723 C CA . PHE A 1 101 ? 4.409 -2.176 -7.477 1.00 92.50 101 PHE A CA 1
ATOM 724 C C . PHE A 1 101 ? 4.384 -2.781 -8.880 1.00 92.50 101 PHE A C 1
ATOM 726 O O . PHE A 1 101 ? 4.878 -3.887 -9.095 1.00 92.50 101 PHE A O 1
ATOM 733 N N . HIS A 1 102 ? 3.828 -2.050 -9.845 1.00 91.19 102 HIS A N 1
ATOM 734 C CA . HIS A 1 102 ? 3.957 -2.335 -11.276 1.00 91.19 102 HIS A CA 1
ATOM 735 C C . HIS A 1 102 ? 3.799 -1.044 -12.091 1.00 91.19 102 HIS A C 1
ATOM 737 O O . HIS A 1 102 ? 3.598 0.035 -11.534 1.00 91.19 102 HIS A O 1
ATOM 743 N N . GLY A 1 103 ? 3.958 -1.126 -13.413 1.00 89.38 103 GLY A N 1
ATOM 744 C CA . GLY A 1 103 ? 3.913 0.059 -14.270 1.00 89.38 103 GLY A CA 1
ATOM 745 C C . GLY A 1 103 ? 4.976 1.095 -13.881 1.00 89.38 103 GLY A C 1
ATOM 746 O O . GLY A 1 103 ? 6.138 0.745 -13.650 1.00 89.38 103 GLY A O 1
ATOM 747 N N . GLY A 1 104 ? 4.572 2.366 -13.796 1.00 88.94 104 GLY A N 1
ATOM 748 C CA . GLY A 1 104 ? 5.460 3.475 -13.433 1.00 88.94 104 GLY A CA 1
ATOM 749 C C . GLY A 1 104 ? 5.962 3.405 -11.988 1.00 88.94 104 GLY A C 1
ATOM 750 O O . GLY A 1 104 ? 7.084 3.810 -11.695 1.00 88.94 104 GLY A O 1
ATOM 751 N N . ALA A 1 105 ? 5.195 2.794 -11.082 1.00 91.25 105 ALA A N 1
ATOM 752 C CA . ALA A 1 105 ? 5.568 2.710 -9.670 1.00 91.25 105 ALA A CA 1
ATOM 753 C C . ALA A 1 105 ? 6.802 1.831 -9.401 1.00 91.25 105 ALA A C 1
ATOM 755 O O . ALA A 1 105 ? 7.396 1.928 -8.329 1.00 91.25 105 ALA A O 1
ATOM 756 N N . LEU A 1 106 ? 7.209 0.979 -10.351 1.00 86.81 106 LEU A N 1
ATOM 757 C CA . LEU A 1 106 ? 8.403 0.137 -10.207 1.00 86.81 106 LEU A CA 1
ATOM 758 C C . LEU A 1 106 ? 9.688 0.946 -9.994 1.00 86.81 106 LEU A C 1
ATOM 760 O O . LEU A 1 106 ? 10.643 0.414 -9.440 1.00 86.81 106 LEU A O 1
ATOM 764 N N . ASP A 1 107 ? 9.717 2.212 -10.404 1.00 81.44 107 ASP A N 1
ATOM 765 C CA . ASP A 1 107 ? 10.883 3.079 -10.200 1.00 81.44 107 ASP A CA 1
ATOM 766 C C . ASP A 1 107 ? 11.182 3.312 -8.713 1.00 81.44 107 ASP A C 1
ATOM 768 O O . ASP A 1 107 ? 12.319 3.583 -8.355 1.00 81.44 107 ASP A O 1
ATOM 772 N N . ALA A 1 108 ? 10.191 3.139 -7.832 1.00 81.88 108 ALA A N 1
ATOM 773 C CA . ALA A 1 108 ? 10.365 3.316 -6.392 1.00 81.88 108 ALA A CA 1
ATOM 774 C C . ALA A 1 108 ? 11.003 2.121 -5.666 1.00 81.88 108 ALA A C 1
ATOM 776 O O . ALA A 1 108 ? 11.283 2.226 -4.474 1.00 81.88 108 ALA A O 1
ATOM 777 N N . VAL A 1 109 ? 11.174 0.975 -6.333 1.00 82.94 109 VAL A N 1
ATOM 778 C CA . VAL A 1 109 ? 11.696 -0.259 -5.706 1.00 82.94 109 VAL A CA 1
ATOM 779 C C . VAL A 1 109 ? 12.972 -0.785 -6.357 1.00 82.94 109 VAL A C 1
ATOM 781 O O . VAL A 1 109 ? 13.522 -1.783 -5.894 1.00 82.94 109 VAL A O 1
ATOM 784 N N . LEU A 1 110 ? 13.434 -0.121 -7.415 1.00 77.25 110 LEU A N 1
ATOM 785 C CA . LEU A 1 110 ? 14.689 -0.406 -8.103 1.00 77.25 110 LEU A CA 1
ATOM 786 C C . LEU A 1 110 ? 15.751 0.600 -7.658 1.00 77.25 110 LEU A C 1
ATOM 788 O O . LEU A 1 110 ? 15.422 1.741 -7.348 1.00 77.25 110 LEU A O 1
ATOM 792 N N . ASP A 1 111 ? 17.020 0.198 -7.647 1.00 71.38 111 ASP A N 1
ATOM 793 C CA . ASP A 1 111 ? 18.119 1.142 -7.415 1.00 71.38 111 ASP A CA 1
ATOM 794 C C . ASP A 1 111 ? 18.548 1.893 -8.695 1.00 71.38 111 ASP A C 1
ATOM 796 O O . ASP A 1 111 ? 18.118 1.572 -9.806 1.00 71.38 111 ASP A O 1
ATOM 800 N N . ASP A 1 112 ? 19.425 2.891 -8.545 1.00 62.97 112 ASP A N 1
ATOM 801 C CA . ASP A 1 112 ? 19.889 3.761 -9.638 1.00 62.97 112 ASP A CA 1
ATOM 802 C C . ASP A 1 112 ? 20.573 3.006 -10.794 1.00 62.97 112 ASP A C 1
ATOM 804 O O . ASP A 1 112 ? 20.410 3.367 -11.966 1.00 62.97 112 ASP A O 1
ATOM 808 N N . ALA A 1 113 ? 21.352 1.960 -10.497 1.00 66.50 113 ALA A N 1
ATOM 809 C CA . ALA A 1 113 ? 22.019 1.158 -11.523 1.00 66.50 113 ALA A CA 1
ATOM 810 C C . ALA A 1 113 ? 20.995 0.309 -12.290 1.00 66.50 113 ALA A C 1
ATOM 812 O O . ALA A 1 113 ? 21.059 0.192 -13.519 1.00 66.50 113 ALA A O 1
ATOM 813 N N . HIS A 1 114 ? 20.004 -0.217 -11.576 1.00 67.62 114 HIS A N 1
ATOM 814 C CA . HIS A 1 114 ? 18.968 -1.074 -12.121 1.00 67.62 114 HIS A CA 1
ATOM 815 C C . HIS A 1 114 ? 17.849 -0.303 -12.820 1.00 67.62 114 HIS A C 1
ATOM 817 O O . HIS A 1 114 ? 17.314 -0.818 -13.796 1.00 67.62 114 HIS A O 1
ATOM 823 N N . TYR A 1 115 ? 17.547 0.945 -12.446 1.00 61.81 115 TYR A N 1
ATOM 824 C CA . TYR A 1 115 ? 16.660 1.825 -13.218 1.00 61.81 115 TYR A CA 1
ATOM 825 C C . TYR A 1 115 ? 17.183 2.007 -14.649 1.00 61.81 115 TYR A C 1
ATOM 827 O O . TYR A 1 115 ? 16.440 1.855 -15.620 1.00 61.81 115 TYR A O 1
ATOM 835 N N . ARG A 1 116 ? 18.497 2.231 -14.799 1.00 60.81 116 ARG A N 1
ATOM 836 C CA . ARG A 1 116 ? 19.149 2.337 -16.116 1.00 60.81 116 ARG A CA 1
ATOM 837 C C . ARG A 1 116 ? 19.108 1.023 -16.902 1.00 60.81 116 ARG A C 1
ATOM 839 O O . ARG A 1 116 ? 19.027 1.060 -18.128 1.00 60.81 116 ARG A O 1
ATOM 846 N N . ALA A 1 117 ? 19.136 -0.117 -16.210 1.00 61.56 117 ALA A N 1
ATOM 847 C CA . ALA A 1 117 ? 19.049 -1.452 -16.802 1.00 61.56 117 ALA A CA 1
ATOM 848 C C . ALA A 1 117 ? 17.607 -1.943 -17.035 1.00 61.56 117 ALA A C 1
ATOM 850 O O . ALA A 1 117 ? 17.407 -2.830 -17.855 1.00 61.56 117 ALA A O 1
ATOM 851 N N . LYS A 1 118 ? 16.593 -1.356 -16.381 1.00 60.47 118 LYS A N 1
ATOM 852 C CA . LYS A 1 118 ? 15.161 -1.713 -16.471 1.00 60.47 118 LYS A CA 1
ATOM 853 C C . LYS A 1 118 ? 14.617 -1.665 -17.901 1.00 60.47 118 LYS A C 1
ATOM 855 O O . LYS A 1 118 ? 13.662 -2.363 -18.228 1.00 60.47 118 LYS A O 1
ATOM 860 N N . LEU A 1 119 ? 15.267 -0.897 -18.773 1.00 56.72 119 LEU A N 1
ATOM 861 C CA . LEU A 1 119 ? 15.040 -0.909 -20.218 1.00 56.72 119 LEU A CA 1
ATOM 862 C C . LEU A 1 119 ? 15.386 -2.266 -20.886 1.00 56.72 119 LEU A C 1
ATOM 864 O O . LEU A 1 119 ? 15.090 -2.440 -22.064 1.00 56.72 119 LEU A O 1
ATOM 868 N N . ALA A 1 120 ? 15.986 -3.224 -20.162 1.00 54.91 120 ALA A N 1
ATOM 869 C CA . ALA A 1 120 ? 16.565 -4.468 -20.681 1.00 54.91 120 ALA A CA 1
ATOM 870 C C . ALA A 1 120 ? 16.235 -5.759 -19.879 1.00 54.91 120 ALA A C 1
ATOM 872 O O . ALA A 1 120 ? 16.883 -6.775 -20.118 1.00 54.91 120 ALA A O 1
ATOM 873 N N . ASN A 1 121 ? 15.194 -5.756 -19.025 1.00 66.50 121 ASN A N 1
ATOM 874 C CA . ASN A 1 121 ? 14.742 -6.812 -18.077 1.00 66.50 121 ASN A CA 1
ATOM 875 C C . ASN A 1 121 ? 15.221 -6.605 -16.624 1.00 66.50 121 ASN A C 1
ATOM 877 O O . ASN A 1 121 ? 16.333 -6.153 -16.379 1.00 66.50 121 ASN A O 1
ATOM 881 N N . VAL A 1 122 ? 14.359 -6.941 -15.652 1.00 66.25 122 VAL A N 1
ATOM 882 C CA . VAL A 1 122 ? 14.609 -6.763 -14.205 1.00 66.25 122 VAL A CA 1
ATOM 883 C C . VAL A 1 122 ? 15.212 -8.039 -13.603 1.00 66.25 122 VAL A C 1
ATOM 885 O O 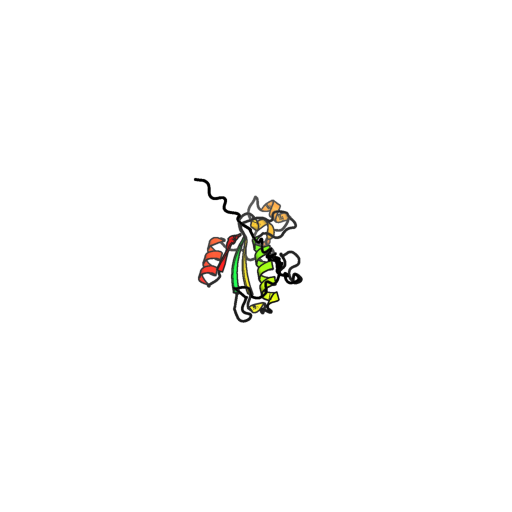. VAL A 1 122 ? 14.599 -9.102 -13.683 1.00 66.25 122 VAL A O 1
ATOM 888 N N . ASP A 1 123 ? 16.389 -7.927 -12.981 1.00 69.75 123 ASP A N 1
ATOM 889 C CA . ASP A 1 123 ? 17.028 -8.994 -12.194 1.00 69.75 123 ASP A CA 1
ATOM 890 C C . ASP A 1 123 ? 16.342 -9.126 -10.820 1.00 69.75 123 ASP A C 1
ATOM 892 O O . ASP A 1 123 ? 16.148 -8.119 -10.140 1.00 69.75 123 ASP A O 1
ATOM 896 N N . PRO A 1 124 ? 15.980 -10.333 -10.353 1.00 67.12 124 PRO A N 1
ATOM 897 C CA . PRO A 1 124 ? 15.434 -10.512 -9.019 1.00 67.12 124 PRO A CA 1
ATOM 898 C C . PRO A 1 124 ? 16.271 -10.002 -7.841 1.00 67.12 124 PRO A C 1
ATOM 900 O O . PRO A 1 124 ? 15.699 -9.683 -6.800 1.00 67.12 124 PRO A O 1
ATOM 903 N N . GLN A 1 125 ? 17.594 -9.918 -7.989 1.00 69.69 125 GLN A N 1
ATOM 904 C CA . GLN A 1 125 ? 18.494 -9.347 -6.980 1.00 69.69 125 GLN A CA 1
ATOM 905 C C . GLN A 1 125 ? 18.532 -7.808 -7.006 1.00 69.69 125 GLN A C 1
ATOM 907 O O . GLN A 1 125 ? 19.117 -7.199 -6.116 1.00 69.69 125 GLN A O 1
ATOM 912 N N . ALA A 1 126 ? 17.900 -7.178 -8.003 1.00 66.62 126 ALA A N 1
ATOM 913 C CA . ALA A 1 126 ? 17.858 -5.725 -8.189 1.00 66.62 126 ALA A CA 1
ATOM 914 C C . ALA A 1 126 ? 16.842 -4.998 -7.298 1.00 66.62 126 ALA A C 1
ATOM 916 O O . ALA A 1 126 ? 16.727 -3.773 -7.355 1.00 66.62 126 ALA A O 1
ATOM 917 N N . VAL A 1 127 ? 16.034 -5.748 -6.551 1.00 71.44 127 VAL A N 1
ATOM 918 C CA . VAL A 1 127 ? 14.970 -5.198 -5.715 1.00 71.44 127 VAL A CA 1
ATOM 919 C C . VAL A 1 127 ? 15.457 -5.135 -4.275 1.00 71.44 127 VAL A C 1
ATOM 921 O O . VAL A 1 127 ? 16.251 -5.970 -3.839 1.00 71.44 127 VAL A O 1
ATOM 924 N N . THR A 1 128 ? 14.985 -4.148 -3.518 1.00 69.38 128 THR A N 1
ATOM 925 C CA . THR A 1 128 ? 15.325 -4.049 -2.097 1.00 69.38 128 THR A CA 1
ATOM 926 C C . THR A 1 128 ? 14.972 -5.353 -1.352 1.00 69.38 128 THR A C 1
ATOM 928 O O . THR A 1 128 ? 13.958 -5.978 -1.675 1.00 69.38 128 THR A O 1
ATOM 931 N N . PRO A 1 129 ? 15.765 -5.788 -0.347 1.00 69.88 129 PRO A N 1
ATOM 932 C CA . PRO A 1 129 ? 15.599 -7.104 0.294 1.00 69.88 129 PRO A CA 1
ATOM 933 C C . PRO A 1 129 ? 14.216 -7.369 0.908 1.00 69.88 129 PRO A C 1
ATOM 935 O O . PRO A 1 129 ? 13.820 -8.521 1.080 1.00 69.88 129 PRO A O 1
ATOM 938 N N . ASP A 1 130 ? 13.480 -6.307 1.234 1.00 72.25 130 ASP A N 1
ATOM 939 C CA . ASP A 1 130 ? 12.144 -6.372 1.828 1.00 72.25 130 ASP A CA 1
ATOM 940 C C . ASP A 1 130 ? 11.019 -6.542 0.791 1.00 72.25 130 ASP A C 1
ATOM 942 O O . ASP A 1 130 ? 9.854 -6.737 1.151 1.00 72.25 130 ASP A O 1
ATOM 946 N N . VAL A 1 131 ? 11.337 -6.480 -0.504 1.00 79.56 131 VAL A N 1
ATOM 947 C CA . VAL A 1 131 ? 10.369 -6.601 -1.594 1.00 79.56 131 VAL A CA 1
ATOM 948 C C . VAL A 1 131 ? 10.455 -7.987 -2.218 1.00 79.56 131 VAL A C 1
ATOM 950 O O . VAL A 1 131 ? 11.518 -8.535 -2.495 1.00 79.56 131 VAL A O 1
ATOM 953 N N . ARG A 1 132 ? 9.284 -8.570 -2.470 1.00 83.81 132 ARG A N 1
ATOM 954 C CA . ARG A 1 132 ? 9.149 -9.893 -3.079 1.00 83.81 132 ARG A CA 1
ATOM 955 C C . ARG A 1 132 ? 8.644 -9.757 -4.505 1.00 83.81 132 ARG A C 1
ATOM 957 O O . ARG A 1 132 ? 7.647 -9.080 -4.747 1.00 83.81 132 ARG A O 1
ATOM 964 N N . ILE A 1 133 ? 9.289 -10.461 -5.427 1.00 83.50 133 ILE A N 1
ATOM 965 C CA . ILE A 1 133 ? 8.865 -10.517 -6.826 1.00 83.50 133 ILE A CA 1
ATOM 966 C C . ILE A 1 133 ? 7.763 -11.555 -6.990 1.00 83.50 133 ILE A C 1
ATOM 968 O O . ILE A 1 133 ? 7.813 -12.642 -6.412 1.00 83.50 133 ILE A O 1
ATOM 972 N N . ALA A 1 134 ? 6.768 -11.211 -7.798 1.00 83.75 134 ALA A N 1
ATOM 973 C CA . ALA A 1 134 ? 5.665 -12.085 -8.152 1.00 83.75 134 ALA A CA 1
ATOM 974 C C . ALA A 1 134 ? 5.598 -12.286 -9.668 1.00 83.75 134 ALA A C 1
ATOM 976 O O . ALA A 1 134 ? 6.063 -11.448 -10.435 1.00 83.75 134 ALA A O 1
ATOM 977 N N . LEU A 1 135 ? 4.953 -13.377 -10.091 1.00 79.62 135 LEU A N 1
ATOM 978 C CA . LEU A 1 135 ? 4.745 -13.696 -11.510 1.00 79.62 135 LEU A CA 1
ATOM 979 C C . LEU A 1 135 ? 3.904 -12.647 -12.251 1.00 79.62 135 LEU A C 1
ATOM 981 O O . LEU A 1 135 ? 4.017 -12.508 -13.464 1.00 79.62 135 LEU A O 1
ATOM 985 N N . GLY A 1 136 ? 3.049 -11.918 -11.538 1.00 83.31 136 GLY A N 1
ATOM 986 C CA . GLY A 1 136 ? 2.257 -10.844 -12.116 1.00 83.31 136 GLY A CA 1
ATOM 987 C C . GLY A 1 136 ? 1.475 -10.090 -11.055 1.00 83.31 136 GLY A C 1
ATOM 988 O O . GLY A 1 136 ? 0.977 -10.684 -10.095 1.00 83.31 136 GLY A O 1
ATOM 989 N N . ALA A 1 137 ? 1.341 -8.778 -11.243 1.00 91.56 137 ALA A N 1
ATOM 990 C CA . ALA A 1 137 ? 0.636 -7.917 -10.303 1.00 91.56 137 ALA A CA 1
ATOM 991 C C . ALA A 1 137 ? -0.822 -8.360 -10.114 1.00 91.56 137 ALA A C 1
ATOM 993 O O . ALA A 1 137 ? -1.262 -8.519 -8.978 1.00 91.56 137 ALA A O 1
ATOM 994 N N . GLN A 1 138 ? -1.553 -8.659 -11.198 1.00 94.00 138 GLN A N 1
ATOM 995 C CA . GLN A 1 138 ? -2.954 -9.084 -11.088 1.00 94.00 138 GLN A CA 1
ATOM 996 C C . GLN A 1 138 ? -3.127 -10.366 -10.264 1.00 94.00 138 GLN A C 1
ATOM 998 O O . GLN A 1 138 ? -4.097 -10.469 -9.520 1.00 94.00 138 GLN A O 1
ATOM 1003 N N . LEU A 1 139 ? -2.192 -11.322 -10.344 1.00 93.94 139 LEU A N 1
ATOM 1004 C CA . LEU A 1 139 ? -2.250 -12.549 -9.540 1.00 93.94 139 LEU A CA 1
ATOM 1005 C C . LEU A 1 139 ? -2.166 -12.238 -8.044 1.00 93.94 139 LEU A C 1
ATOM 1007 O O . LEU A 1 139 ? -2.955 -12.764 -7.262 1.00 93.94 139 LEU A O 1
ATOM 1011 N N . VAL A 1 140 ? -1.256 -11.342 -7.655 1.00 95.06 140 VAL A N 1
ATOM 1012 C CA . VAL A 1 140 ? -1.119 -10.892 -6.263 1.00 95.06 140 VAL A CA 1
ATOM 1013 C C . VAL A 1 140 ? -2.375 -10.150 -5.812 1.00 95.06 140 VAL A C 1
ATOM 1015 O O . VAL A 1 140 ? -2.900 -10.433 -4.737 1.00 95.06 140 VAL A O 1
ATOM 1018 N N . LEU A 1 141 ? -2.895 -9.241 -6.644 1.00 96.12 141 LEU A N 1
ATOM 1019 C CA . LEU A 1 141 ? -4.114 -8.499 -6.324 1.00 96.12 141 LEU A CA 1
ATOM 1020 C C . LEU A 1 141 ? -5.314 -9.434 -6.131 1.00 96.12 141 LEU A C 1
ATOM 1022 O O . LEU A 1 141 ? -6.087 -9.233 -5.198 1.00 96.12 141 LEU A O 1
ATOM 1026 N N . MET A 1 142 ? -5.478 -10.447 -6.987 1.00 96.75 142 MET A N 1
ATOM 1027 C CA . MET A 1 142 ? -6.547 -11.443 -6.856 1.00 96.75 142 MET A CA 1
ATOM 1028 C C . MET A 1 142 ? -6.384 -12.280 -5.587 1.00 96.75 142 MET A C 1
ATOM 1030 O O . MET A 1 142 ? -7.348 -12.434 -4.842 1.00 96.75 142 MET A O 1
ATOM 1034 N N . ALA A 1 143 ? -5.175 -12.778 -5.310 1.00 96.94 143 ALA A N 1
ATOM 1035 C CA . ALA A 1 143 ? -4.905 -13.587 -4.124 1.00 96.94 143 ALA A CA 1
ATOM 1036 C C . ALA A 1 143 ? -5.278 -12.840 -2.834 1.00 96.94 143 ALA A C 1
ATOM 1038 O O . ALA A 1 143 ? -6.056 -13.344 -2.029 1.00 96.94 143 ALA A O 1
ATOM 1039 N N . TYR A 1 144 ? -4.815 -11.598 -2.674 1.00 97.38 144 TYR A N 1
ATOM 1040 C CA . TYR A 1 144 ? -5.112 -10.831 -1.466 1.00 97.38 144 TYR A CA 1
ATOM 1041 C C . TYR A 1 144 ? -6.574 -10.377 -1.366 1.00 97.38 144 TYR A C 1
ATOM 1043 O O . TYR A 1 144 ? -7.120 -10.345 -0.263 1.00 97.38 144 TYR A O 1
ATOM 1051 N N . GLN A 1 145 ? -7.232 -10.043 -2.481 1.00 97.31 145 GLN A N 1
ATOM 1052 C CA . GLN A 1 145 ? -8.671 -9.745 -2.457 1.00 97.31 145 GLN A CA 1
ATOM 1053 C C . GLN A 1 145 ? -9.487 -10.966 -2.019 1.00 97.31 145 GLN A C 1
ATOM 1055 O O . GLN A 1 145 ? -10.381 -10.825 -1.186 1.00 97.31 145 GLN A O 1
ATOM 1060 N N . ASN A 1 146 ? -9.136 -12.162 -2.501 1.00 97.94 146 ASN A N 1
ATOM 1061 C CA . ASN A 1 146 ? -9.761 -13.414 -2.064 1.00 97.94 146 ASN A CA 1
ATOM 1062 C C . ASN A 1 146 ? -9.521 -13.696 -0.567 1.00 97.94 146 ASN A C 1
ATOM 1064 O O . ASN A 1 146 ? -10.390 -14.263 0.091 1.00 97.94 146 ASN A O 1
ATOM 1068 N N . ASP A 1 147 ? -8.405 -13.218 -0.008 1.00 97.25 147 ASP A N 1
ATOM 1069 C CA . ASP A 1 147 ? -8.088 -13.271 1.429 1.00 97.25 147 ASP A CA 1
ATOM 1070 C C . ASP A 1 147 ? -8.733 -12.130 2.252 1.00 97.25 147 ASP A C 1
ATOM 1072 O O . ASP A 1 147 ? -8.401 -11.914 3.425 1.00 97.25 147 ASP A O 1
ATOM 1076 N N . GLY A 1 148 ? -9.656 -11.370 1.652 1.00 97.12 148 GLY A N 1
ATOM 1077 C CA . GLY A 1 148 ? -10.439 -10.334 2.326 1.00 97.12 148 GLY A CA 1
ATOM 1078 C C . GLY A 1 148 ? -9.726 -8.990 2.485 1.00 97.12 148 GLY A C 1
ATOM 1079 O O . GLY A 1 148 ? -10.076 -8.214 3.378 1.00 97.12 148 GLY A O 1
ATOM 1080 N N . TYR A 1 149 ? -8.716 -8.699 1.662 1.00 98.19 149 TYR A N 1
ATOM 1081 C CA . TYR A 1 149 ? -8.096 -7.375 1.622 1.00 98.19 149 TYR A CA 1
ATOM 1082 C C . TYR A 1 149 ? -8.896 -6.428 0.728 1.00 98.19 149 TYR A C 1
ATOM 1084 O O . TYR A 1 149 ? -9.273 -6.774 -0.390 1.00 98.19 149 TYR A O 1
ATOM 1092 N N . ALA A 1 150 ? -9.093 -5.194 1.192 1.00 97.50 150 ALA A N 1
ATOM 1093 C CA . ALA A 1 150 ? -9.693 -4.148 0.375 1.00 97.50 150 ALA A CA 1
ATOM 1094 C C . ALA A 1 150 ? -8.671 -3.593 -0.633 1.00 97.50 150 ALA A C 1
ATOM 1096 O O . ALA A 1 150 ? -7.550 -3.249 -0.253 1.00 97.50 150 ALA A O 1
ATOM 1097 N N . LEU A 1 151 ? -9.062 -3.483 -1.905 1.00 96.94 151 LEU A N 1
ATOM 1098 C CA . LEU A 1 151 ? -8.232 -2.901 -2.961 1.00 96.94 151 LEU A CA 1
ATOM 1099 C C . LEU A 1 151 ? -8.313 -1.372 -2.947 1.00 96.94 151 LEU A C 1
ATOM 1101 O O . LEU A 1 151 ? -9.390 -0.799 -3.080 1.00 96.94 151 LEU A O 1
ATOM 1105 N N . MET A 1 152 ? -7.154 -0.731 -2.847 1.00 96.25 152 MET A N 1
ATOM 1106 C CA . MET A 1 152 ? -6.959 0.704 -3.014 1.00 96.25 152 MET A CA 1
ATOM 1107 C C . MET A 1 152 ? -6.092 0.908 -4.258 1.00 96.25 152 MET A C 1
ATOM 1109 O O . MET A 1 152 ? -4.985 0.374 -4.318 1.00 96.25 152 MET A O 1
ATOM 1113 N N . SER A 1 153 ? -6.583 1.629 -5.266 1.00 91.44 153 SER A N 1
ATOM 1114 C CA . SER A 1 153 ? -5.854 1.815 -6.528 1.00 91.44 153 SER A CA 1
ATOM 1115 C C . SER A 1 153 ? -5.365 3.244 -6.674 1.00 91.44 153 SER A C 1
ATOM 1117 O O . SER A 1 153 ? -6.144 4.171 -6.460 1.00 91.44 153 SER A O 1
ATOM 1119 N N . PHE A 1 154 ? -4.094 3.387 -7.060 1.00 85.19 154 PHE A N 1
ATOM 1120 C CA . PHE A 1 154 ? -3.421 4.668 -7.237 1.00 85.19 154 PHE A CA 1
ATOM 1121 C C . PHE A 1 154 ? -2.654 4.721 -8.550 1.00 85.19 154 PHE A C 1
ATOM 1123 O O . PHE A 1 154 ? -1.919 3.757 -8.899 1.00 85.19 154 PHE A O 1
#

Organism: Eiseniibacteriota bacterium (NCBI:txid2212470)

InterPro domains:
  IPR027396 DsrEFH-like [SSF75169] (66-153)

Radius of gyration: 26.64 Å; chains: 1; bounding box: 83×72×40 Å

Sequence (154 aa):
MKLAIVVVSLVLGSTLASTAHAAAWAKPVASVIPQAQGYIPVPNAAVMPKGTHVYRAIYNATLSADRPDHLVPALNMAGAALIVLAGVGLSPRNARFVVVFHGGALDAVLDDAHYRAKLANVDPQAVTPDVRIALGAQLVLMAYQNDGYALMSF